Protein AF-A0A401PRG8-F1 (afdb_monomer_lite)

Organism: Scyliorhinus torazame (NCBI:txid75743)

Structure (mmCIF, N/CA/C/O backbone):
data_AF-A0A401PRG8-F1
#
_entry.id   AF-A0A401PRG8-F1
#
loop_
_atom_site.group_PDB
_atom_site.id
_atom_site.type_symbol
_atom_site.label_atom_id
_atom_site.label_alt_id
_atom_site.label_comp_id
_atom_site.label_asym_id
_atom_site.label_entity_id
_atom_site.label_seq_id
_atom_site.pdbx_PDB_ins_code
_atom_site.Cartn_x
_atom_site.Cartn_y
_atom_site.Cartn_z
_atom_site.occupancy
_atom_site.B_iso_or_equiv
_atom_site.auth_seq_id
_atom_site.auth_comp_id
_atom_site.auth_asym_id
_atom_site.auth_atom_id
_atom_site.pdbx_PDB_model_num
ATOM 1 N N . MET A 1 1 ? -5.433 1.508 -18.857 1.00 44.59 1 MET A N 1
ATOM 2 C CA . MET A 1 1 ? -6.766 1.297 -18.247 1.00 44.59 1 MET A CA 1
ATOM 3 C C . MET A 1 1 ? -6.877 1.945 -16.863 1.00 44.59 1 MET A C 1
ATOM 5 O O . MET A 1 1 ? -7.854 2.637 -16.632 1.00 44.59 1 MET A O 1
ATOM 9 N N . THR A 1 2 ? -5.862 1.849 -15.993 1.00 42.47 2 THR A N 1
ATOM 10 C CA . THR A 1 2 ? -5.836 2.488 -14.653 1.00 42.47 2 THR A CA 1
ATOM 11 C C . THR A 1 2 ? -5.892 4.024 -14.677 1.00 42.47 2 THR A C 1
ATOM 13 O O . THR A 1 2 ? -6.614 4.614 -13.886 1.00 42.47 2 THR A O 1
ATOM 16 N N . LEU A 1 3 ? -5.228 4.675 -15.645 1.00 42.78 3 LEU A N 1
ATOM 17 C CA . LEU A 1 3 ? -5.268 6.139 -15.823 1.00 42.78 3 LEU A CA 1
ATOM 18 C C . LEU A 1 3 ? -6.683 6.690 -16.074 1.00 42.78 3 LEU A C 1
ATOM 20 O O . LEU A 1 3 ? -6.996 7.797 -15.651 1.00 42.78 3 LEU A O 1
ATOM 24 N N . LEU A 1 4 ? -7.546 5.916 -16.742 1.00 43.41 4 LEU A N 1
ATOM 25 C CA . LEU A 1 4 ? -8.916 6.341 -17.024 1.00 43.41 4 LEU A CA 1
ATOM 26 C C . LEU A 1 4 ? -9.770 6.330 -15.746 1.00 43.41 4 LEU A C 1
ATOM 28 O O . LEU A 1 4 ? -10.612 7.202 -15.573 1.00 43.41 4 LEU A O 1
ATOM 32 N N . VAL A 1 5 ? -9.505 5.391 -14.828 1.00 50.47 5 VAL A N 1
ATOM 33 C CA . VAL A 1 5 ? -10.192 5.297 -13.530 1.00 50.47 5 VAL A CA 1
ATOM 34 C C . VAL A 1 5 ? -9.786 6.460 -12.624 1.00 50.47 5 VAL A C 1
ATOM 36 O O . VAL A 1 5 ? -10.657 7.083 -12.030 1.00 50.47 5 VAL A O 1
ATOM 39 N N . SER A 1 6 ? -8.502 6.840 -12.600 1.00 46.06 6 SER A N 1
ATOM 40 C CA . SER A 1 6 ? -8.028 8.013 -11.847 1.00 46.06 6 SER A CA 1
ATOM 41 C C . SER A 1 6 ? -8.694 9.324 -12.297 1.00 46.06 6 SER A C 1
ATOM 43 O O . SER A 1 6 ? -9.001 10.171 -11.466 1.00 46.06 6 SER A O 1
ATOM 45 N N . VAL A 1 7 ? -8.951 9.492 -13.602 1.00 45.12 7 VAL A N 1
ATOM 46 C CA . VAL A 1 7 ? -9.581 10.708 -14.158 1.00 45.12 7 VAL A CA 1
ATOM 47 C C . VAL A 1 7 ? -11.107 10.698 -14.008 1.0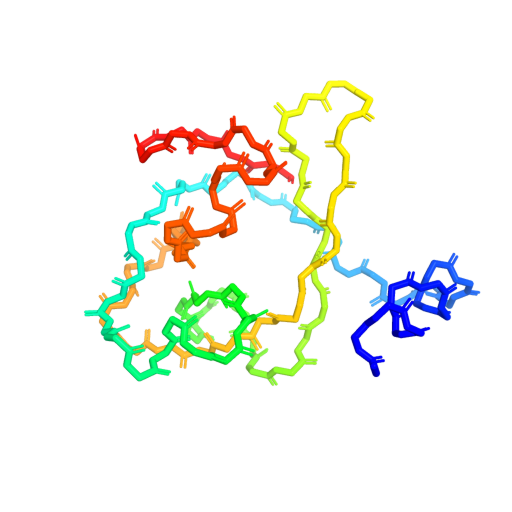0 45.12 7 VAL A C 1
ATOM 49 O O . VAL A 1 7 ? -11.709 11.752 -13.799 1.00 45.12 7 VAL A O 1
ATOM 52 N N . LEU A 1 8 ? -11.750 9.530 -14.105 1.00 44.75 8 LEU A N 1
ATOM 53 C CA . LEU A 1 8 ? -13.204 9.411 -13.958 1.00 44.75 8 LEU A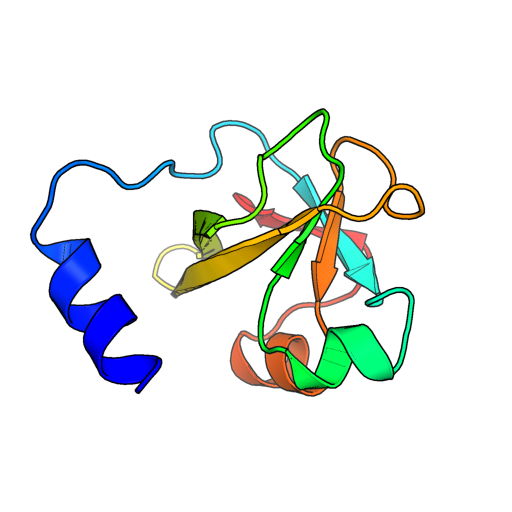 CA 1
ATOM 54 C C . LEU A 1 8 ? -13.641 9.489 -12.483 1.00 44.75 8 LEU A C 1
ATOM 56 O O . LEU A 1 8 ? -14.673 10.090 -12.191 1.00 44.75 8 LEU A O 1
ATOM 60 N N . CYS A 1 9 ? -12.844 8.939 -11.559 1.00 43.91 9 CYS A N 1
ATOM 61 C CA . CYS A 1 9 ? -13.153 8.893 -10.126 1.00 43.91 9 CYS A CA 1
ATOM 62 C C . CYS A 1 9 ? -13.143 10.289 -9.477 1.00 43.91 9 CYS A C 1
ATOM 64 O O . CYS A 1 9 ? -14.048 10.592 -8.707 1.00 43.91 9 CYS A O 1
ATOM 66 N N . ALA A 1 10 ? -12.257 11.196 -9.916 1.00 46.50 10 ALA A N 1
ATOM 67 C CA . ALA A 1 10 ? -12.248 12.601 -9.485 1.00 46.50 10 ALA A CA 1
ATOM 68 C C . ALA A 1 10 ? -13.541 13.387 -9.824 1.00 46.50 10 ALA A C 1
ATOM 70 O O . ALA A 1 10 ? -13.715 14.515 -9.365 1.00 46.50 10 ALA A O 1
ATOM 71 N N . ARG A 1 11 ? -14.449 12.838 -10.652 1.00 46.62 11 ARG A N 1
ATOM 72 C CA . ARG A 1 11 ? -15.735 13.468 -11.015 1.00 46.62 11 ARG A CA 1
ATOM 73 C C . ARG A 1 11 ? -16.935 12.953 -10.217 1.00 46.62 11 ARG A C 1
ATOM 75 O O . ARG A 1 11 ? -17.996 13.570 -10.278 1.00 46.62 11 ARG A O 1
ATOM 82 N N . THR A 1 12 ? -16.804 11.849 -9.488 1.00 42.12 12 THR A N 1
ATOM 83 C CA . THR A 1 12 ? -17.897 11.245 -8.715 1.00 42.12 12 THR A CA 1
ATOM 84 C C . THR A 1 12 ? -17.552 11.308 -7.232 1.00 42.12 12 THR A C 1
ATOM 86 O O . THR A 1 12 ? -16.523 10.781 -6.839 1.00 42.12 12 THR A O 1
ATOM 89 N N . ASN A 1 13 ? -18.410 11.929 -6.417 1.00 41.19 13 ASN A N 1
ATOM 90 C CA . ASN A 1 13 ? -18.307 12.143 -4.958 1.00 41.19 13 ASN A CA 1
ATOM 91 C C . ASN A 1 13 ? -18.240 10.848 -4.091 1.00 41.19 13 ASN A C 1
ATOM 93 O O . ASN A 1 13 ? -18.853 10.778 -3.031 1.00 41.19 13 ASN A O 1
ATOM 97 N N . LEU A 1 14 ? -17.537 9.800 -4.529 1.00 49.09 14 LEU A N 1
ATOM 98 C CA . LEU A 1 14 ? -17.408 8.502 -3.852 1.00 49.09 14 LEU A CA 1
ATOM 99 C C . LEU A 1 14 ? -15.956 8.177 -3.442 1.00 49.09 14 LEU A C 1
ATOM 101 O O . LEU A 1 14 ? -15.619 7.014 -3.235 1.00 49.09 14 LEU A O 1
ATOM 105 N N . GLU A 1 15 ? -15.076 9.177 -3.339 1.00 52.19 15 GLU A N 1
ATOM 106 C CA . GLU A 1 15 ? -13.711 8.979 -2.837 1.00 52.19 15 GLU A CA 1
ATOM 107 C C . GLU A 1 15 ? -13.702 8.893 -1.308 1.00 52.19 15 GLU A C 1
ATOM 109 O O . GLU A 1 15 ? -13.958 9.875 -0.605 1.00 52.19 15 GLU A O 1
ATOM 114 N N . VAL A 1 16 ? -13.337 7.720 -0.784 1.00 55.03 16 VAL A N 1
ATOM 115 C CA . VAL A 1 16 ? -12.943 7.586 0.619 1.00 55.03 16 VAL A CA 1
ATOM 116 C C . VAL A 1 16 ? -11.531 8.158 0.726 1.00 55.03 16 VAL A C 1
ATOM 118 O O . VAL A 1 16 ? -10.535 7.486 0.466 1.00 55.03 16 VAL A O 1
ATOM 121 N N . THR A 1 17 ? -11.439 9.448 1.044 1.00 61.38 17 THR A 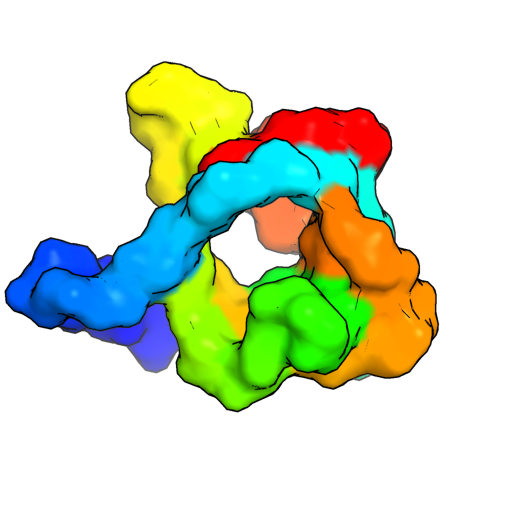N 1
ATOM 122 C CA . THR A 1 17 ? -10.183 10.020 1.553 1.00 61.38 17 THR A CA 1
ATOM 123 C C . THR A 1 17 ? -9.789 9.211 2.787 1.00 61.38 17 THR A C 1
ATOM 125 O O . THR A 1 17 ? -10.684 8.882 3.567 1.00 61.38 17 THR A O 1
ATOM 128 N N . LEU A 1 18 ? -8.505 8.875 2.978 1.00 62.31 18 LEU A N 1
ATOM 129 C CA . LEU A 1 18 ? -8.089 8.237 4.229 1.00 62.31 18 LEU A CA 1
ATOM 130 C C . LEU A 1 18 ? -8.536 9.140 5.389 1.00 62.31 18 LEU A C 1
ATOM 132 O O . LEU A 1 18 ? -8.091 10.275 5.535 1.00 62.31 18 LEU A O 1
ATOM 136 N N . THR A 1 19 ? -9.510 8.670 6.167 1.00 68.00 19 THR A N 1
ATOM 137 C CA . THR A 1 19 ? -10.088 9.439 7.278 1.00 68.00 19 THR A CA 1
ATOM 138 C C . THR A 1 19 ? -9.222 9.359 8.530 1.00 68.00 19 THR A C 1
ATOM 140 O O . THR A 1 19 ? -9.485 10.057 9.505 1.00 68.00 19 THR A O 1
ATOM 143 N N . GLN A 1 20 ? -8.222 8.475 8.520 1.00 81.06 20 GLN A N 1
ATOM 144 C CA . GLN A 1 20 ? -7.281 8.231 9.603 1.00 81.06 20 GLN A CA 1
ATOM 145 C C . GLN A 1 20 ? -5.871 8.067 9.023 1.00 81.06 20 GLN A C 1
ATOM 147 O O . GLN A 1 20 ? -5.740 7.479 7.945 1.00 81.06 20 GLN A O 1
ATOM 152 N N . PRO A 1 21 ? -4.834 8.559 9.725 1.00 91.25 21 PRO A N 1
ATOM 153 C CA . PRO A 1 21 ? -3.455 8.366 9.309 1.00 91.25 21 PRO A CA 1
ATOM 154 C C . PRO A 1 21 ? -3.117 6.873 9.280 1.00 91.25 21 PRO A C 1
ATOM 156 O O . PRO A 1 21 ? -3.489 6.115 10.179 1.00 91.25 21 PRO A O 1
ATOM 159 N N . MET A 1 22 ? -2.407 6.452 8.239 1.00 96.00 22 MET A N 1
ATOM 160 C CA . MET A 1 22 ? -1.947 5.076 8.064 1.00 96.00 22 MET A CA 1
ATOM 161 C C . MET A 1 22 ? -0.433 5.022 7.917 1.00 96.00 22 MET A C 1
ATOM 163 O O . MET A 1 22 ? 0.196 5.967 7.448 1.00 96.00 22 MET A O 1
ATOM 167 N N . ILE A 1 23 ? 0.162 3.876 8.245 1.00 97.62 23 ILE A N 1
ATOM 168 C CA . ILE A 1 23 ? 1.600 3.659 8.068 1.00 97.62 23 ILE A CA 1
ATOM 169 C C . ILE A 1 23 ? 1.883 2.979 6.727 1.00 97.62 23 ILE A C 1
ATOM 171 O O . ILE A 1 23 ? 1.380 1.889 6.441 1.00 97.62 23 ILE A O 1
ATOM 175 N N . ALA A 1 24 ? 2.737 3.596 5.912 1.00 97.38 24 ALA A N 1
ATOM 176 C CA . ALA A 1 24 ? 3.205 3.026 4.658 1.00 97.38 24 ALA A CA 1
ATOM 177 C C . ALA A 1 24 ? 4.059 1.773 4.914 1.00 97.38 24 ALA A C 1
ATOM 179 O O . ALA A 1 24 ? 5.109 1.822 5.559 1.00 97.38 24 ALA A O 1
ATOM 180 N N . ALA A 1 25 ? 3.639 0.640 4.364 1.00 97.88 25 ALA A N 1
ATOM 181 C CA . ALA A 1 25 ? 4.288 -0.653 4.541 1.00 97.88 25 ALA A CA 1
ATOM 182 C C . ALA A 1 25 ? 4.846 -1.209 3.222 1.00 97.88 25 ALA A C 1
ATOM 184 O O . ALA A 1 25 ? 4.591 -0.707 2.121 1.00 97.88 25 ALA A O 1
ATOM 185 N N . ARG A 1 26 ? 5.635 -2.282 3.326 1.00 97.81 26 ARG A N 1
ATOM 186 C CA . ARG A 1 26 ? 6.099 -3.049 2.166 1.00 97.81 26 ARG A CA 1
ATOM 187 C C . ARG A 1 26 ? 4.982 -3.981 1.692 1.00 97.81 26 ARG A C 1
ATOM 189 O O . ARG A 1 26 ? 4.410 -4.695 2.508 1.00 97.81 26 ARG A O 1
ATOM 196 N N . CYS A 1 27 ? 4.730 -4.020 0.381 1.00 96.25 27 CYS A N 1
ATOM 197 C CA . CYS A 1 27 ? 3.858 -5.033 -0.223 1.00 96.25 27 CYS A CA 1
ATOM 198 C C . CYS A 1 27 ? 4.277 -6.457 0.214 1.00 96.25 27 CYS A C 1
ATOM 200 O O . CYS A 1 27 ? 5.471 -6.770 0.141 1.00 96.25 27 CYS A O 1
ATOM 202 N N . PRO A 1 28 ? 3.340 -7.308 0.671 1.00 95.19 28 PRO A N 1
ATOM 203 C CA . PRO A 1 28 ? 3.685 -8.585 1.293 1.00 95.19 28 PRO A CA 1
ATOM 204 C C . PRO A 1 28 ? 4.197 -9.646 0.310 1.00 95.19 28 PRO A C 1
ATOM 206 O O . PRO A 1 28 ? 5.004 -10.481 0.709 1.00 95.19 28 PRO A O 1
ATOM 209 N N . THR A 1 29 ? 3.768 -9.622 -0.958 1.00 95.50 29 THR A N 1
ATOM 210 C CA . THR A 1 29 ? 4.183 -10.608 -1.972 1.00 95.50 29 THR A CA 1
ATOM 211 C C . THR A 1 29 ? 4.472 -9.966 -3.329 1.00 95.50 29 THR A C 1
ATOM 213 O O . THR A 1 29 ? 3.992 -8.871 -3.653 1.00 95.50 29 THR A O 1
ATOM 216 N N . ASP A 1 30 ? 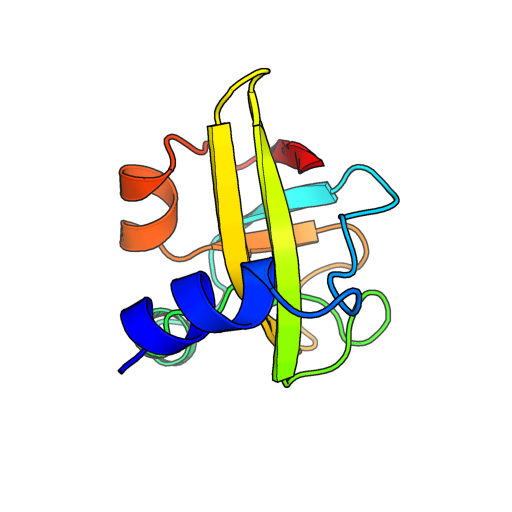5.254 -10.666 -4.152 1.00 93.06 30 ASP A N 1
ATOM 217 C CA . ASP A 1 30 ? 5.559 -10.232 -5.519 1.00 93.06 30 ASP A CA 1
ATOM 218 C C . ASP A 1 30 ? 4.317 -10.292 -6.417 1.00 93.06 30 ASP A C 1
ATOM 220 O O . ASP A 1 30 ? 4.083 -9.374 -7.198 1.00 93.06 30 ASP A O 1
ATOM 224 N N . GLU A 1 31 ? 3.459 -11.302 -6.240 1.00 94.50 31 GLU A N 1
ATOM 225 C CA . GLU A 1 31 ? 2.187 -11.421 -6.965 1.00 94.50 31 GLU A CA 1
ATOM 226 C C . GLU A 1 31 ? 1.302 -10.185 -6.754 1.00 94.50 31 GLU A C 1
ATOM 228 O O . GLU A 1 31 ? 0.803 -9.592 -7.711 1.00 94.50 31 GLU A O 1
ATOM 233 N N . LEU A 1 32 ? 1.164 -9.732 -5.504 1.00 93.94 32 LEU A N 1
ATOM 234 C CA . LEU A 1 32 ? 0.394 -8.529 -5.194 1.00 93.94 32 LEU A CA 1
ATOM 235 C C . LEU A 1 32 ? 1.055 -7.265 -5.747 1.00 93.94 32 LEU A C 1
ATOM 237 O O . LEU A 1 32 ? 0.354 -6.342 -6.162 1.00 93.94 32 LEU A O 1
ATOM 241 N N . SER A 1 33 ? 2.385 -7.237 -5.840 1.00 92.75 33 SER A N 1
ATOM 242 C CA . SER A 1 33 ? 3.119 -6.109 -6.422 1.00 92.75 33 SER A CA 1
ATOM 243 C C . SER A 1 33 ? 2.836 -5.908 -7.915 1.00 92.75 33 SER A C 1
ATOM 245 O O . SER A 1 33 ? 2.928 -4.781 -8.401 1.00 92.75 33 SER A O 1
ATOM 247 N N . LEU A 1 34 ? 2.429 -6.960 -8.633 1.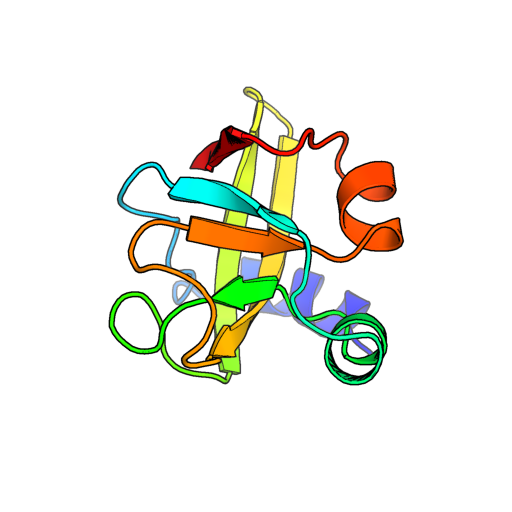00 92.94 34 LEU A N 1
ATOM 248 C CA . LEU A 1 34 ? 2.044 -6.885 -10.047 1.00 92.94 34 LEU A CA 1
ATOM 249 C C . LEU A 1 34 ? 0.626 -6.328 -10.261 1.00 92.94 34 LEU A C 1
ATOM 251 O O . LEU A 1 34 ? 0.277 -5.948 -11.377 1.00 92.94 34 LEU A O 1
ATOM 255 N N . THR A 1 35 ? -0.193 -6.242 -9.208 1.00 93.44 35 THR A N 1
ATOM 256 C CA . THR A 1 35 ? -1.603 -5.818 -9.318 1.00 93.44 35 THR A CA 1
ATOM 257 C C . THR A 1 35 ? -1.794 -4.306 -9.417 1.00 93.44 35 THR A C 1
ATOM 259 O O . THR A 1 35 ? -2.894 -3.846 -9.718 1.00 93.44 35 THR A O 1
ATOM 262 N N . ASN A 1 36 ? -0.749 -3.523 -9.129 1.00 93.50 36 ASN A N 1
ATOM 263 C CA . ASN A 1 36 ? -0.811 -2.065 -9.005 1.00 93.50 36 ASN A CA 1
ATOM 264 C C . ASN A 1 36 ? -1.913 -1.561 -8.041 1.00 93.50 36 ASN A C 1
ATOM 266 O O . ASN A 1 36 ? -2.393 -0.436 -8.165 1.00 93.50 36 ASN A O 1
ATOM 270 N N . CYS A 1 37 ? -2.307 -2.386 -7.069 1.00 95.88 37 CYS A N 1
ATOM 271 C CA . CYS A 1 37 ? -3.200 -1.995 -5.984 1.00 95.88 37 CYS A CA 1
ATOM 272 C C . CYS A 1 37 ? -2.382 -1.585 -4.755 1.00 95.88 37 CYS A C 1
ATOM 274 O O . CYS A 1 37 ? -1.255 -2.052 -4.574 1.00 95.88 37 CYS A O 1
ATOM 276 N N . ALA A 1 38 ? -2.941 -0.721 -3.914 1.00 96.88 38 ALA A N 1
ATOM 277 C CA . ALA A 1 38 ? -2.454 -0.564 -2.550 1.00 96.88 38 ALA A CA 1
ATOM 278 C C . ALA A 1 38 ? -3.014 -1.717 -1.706 1.00 96.88 38 ALA A C 1
ATOM 280 O O . ALA A 1 38 ? -4.204 -2.025 -1.792 1.00 96.88 38 ALA A O 1
ATOM 281 N N . VAL A 1 39 ? -2.168 -2.397 -0.936 1.00 98.00 39 VAL A N 1
ATOM 282 C CA . VAL A 1 39 ? -2.586 -3.580 -0.176 1.00 98.00 39 VAL A CA 1
ATOM 283 C C . VAL A 1 39 ? -2.881 -3.188 1.265 1.00 98.00 39 VAL A C 1
ATOM 285 O O . VAL A 1 39 ? -2.049 -2.570 1.915 1.00 98.00 39 VAL A O 1
ATOM 288 N N . VAL A 1 40 ? -4.054 -3.538 1.772 1.00 97.25 40 VAL A N 1
ATOM 289 C CA . VAL A 1 40 ? -4.563 -3.098 3.085 1.00 97.25 40 VAL A CA 1
ATOM 290 C C . VAL A 1 40 ? -5.114 -4.277 3.874 1.00 97.25 40 VAL A C 1
ATOM 292 O O . VAL A 1 40 ? -5.281 -5.369 3.328 1.00 97.25 40 VAL A O 1
ATOM 295 N N . ASN A 1 41 ? -5.417 -4.076 5.153 1.00 96.88 41 ASN A N 1
ATOM 296 C CA . ASN A 1 41 ? -6.206 -5.046 5.898 1.00 96.88 41 ASN A CA 1
ATOM 297 C C . ASN A 1 41 ? -7.701 -4.901 5.558 1.00 96.88 41 ASN A C 1
ATOM 299 O O . ASN A 1 41 ? -8.198 -3.794 5.361 1.00 96.88 41 ASN A O 1
ATOM 303 N N . GLU A 1 42 ? -8.434 -6.014 5.548 1.00 95.12 42 GLU A N 1
ATOM 304 C CA . GLU A 1 42 ? -9.889 -6.025 5.328 1.00 95.12 42 GLU A CA 1
ATOM 305 C C . GLU A 1 42 ? -10.690 -5.281 6.411 1.00 95.12 42 GLU A C 1
ATOM 307 O O . GLU A 1 42 ? -11.823 -4.873 6.164 1.00 95.12 42 GLU A O 1
ATOM 312 N N . LYS A 1 43 ? -10.109 -5.088 7.602 1.00 94.50 43 LYS A N 1
ATOM 313 C CA . LYS A 1 43 ? -10.702 -4.285 8.680 1.00 94.50 43 LYS A CA 1
ATOM 314 C C . LYS A 1 43 ? -10.702 -2.787 8.383 1.00 94.50 43 LYS A C 1
ATOM 316 O O . LYS A 1 43 ? -11.550 -2.086 8.924 1.00 94.50 43 LYS A O 1
ATOM 321 N N . ASP A 1 44 ? -9.773 -2.323 7.548 1.00 93.56 44 ASP A N 1
ATOM 322 C CA . ASP A 1 44 ? -9.641 -0.908 7.203 1.00 93.56 44 ASP A CA 1
ATOM 323 C C . ASP A 1 44 ? -10.434 -0.601 5.926 1.00 93.56 44 ASP A C 1
ATOM 325 O O . ASP A 1 44 ? -11.267 0.302 5.906 1.00 93.56 44 ASP A O 1
ATOM 329 N N . PHE A 1 45 ? -10.217 -1.394 4.867 1.00 93.00 45 PHE A N 1
ATOM 330 C CA . PHE A 1 45 ? -10.878 -1.213 3.575 1.00 93.00 45 PHE A CA 1
ATOM 331 C C . PHE A 1 45 ? -11.167 -2.541 2.874 1.00 93.00 45 PHE A C 1
ATOM 333 O O . PHE A 1 45 ? -10.443 -3.531 3.002 1.00 93.00 45 PHE A O 1
ATOM 340 N N . GLN A 1 46 ? -12.214 -2.533 2.055 1.00 92.50 46 GLN A N 1
ATOM 341 C CA . GLN A 1 46 ? -12.630 -3.666 1.235 1.00 92.50 46 GLN A CA 1
ATOM 342 C C . GLN A 1 46 ? -11.965 -3.615 -0.144 1.00 92.50 46 GLN A C 1
ATOM 344 O O . GLN A 1 46 ? -11.819 -2.547 -0.740 1.00 92.50 46 GLN A O 1
ATOM 349 N N . THR A 1 47 ? -11.599 -4.781 -0.687 1.00 94.19 47 THR A N 1
ATOM 350 C CA . THR A 1 47 ? -11.031 -4.885 -2.043 1.00 94.19 47 THR A CA 1
ATOM 351 C C . THR A 1 47 ? -11.931 -4.203 -3.076 1.00 94.19 47 THR A C 1
ATOM 353 O O . THR A 1 47 ? -13.138 -4.427 -3.100 1.00 94.19 47 THR A O 1
ATOM 356 N N . GLY A 1 48 ? -11.328 -3.410 -3.964 1.00 89.75 48 GLY A N 1
ATOM 357 C CA . GLY A 1 48 ? -12.026 -2.700 -5.038 1.00 89.75 48 GLY A CA 1
ATOM 358 C C . GLY A 1 48 ? -12.443 -1.271 -4.688 1.00 89.75 48 GLY A C 1
ATOM 359 O O . GLY A 1 48 ? -12.838 -0.536 -5.589 1.00 89.75 48 GLY A O 1
ATOM 360 N N . GLN A 1 49 ? -12.312 -0.843 -3.427 1.00 90.38 49 GLN A N 1
ATOM 361 C CA . GLN A 1 49 ? -12.456 0.571 -3.072 1.00 90.38 49 GLN A CA 1
ATOM 362 C C . GLN A 1 49 ? -11.309 1.410 -3.656 1.00 90.38 49 GLN A C 1
ATOM 364 O O . GLN A 1 49 ? -10.214 0.909 -3.926 1.00 90.38 49 GLN A O 1
ATOM 369 N N . HIS A 1 50 ? -11.560 2.705 -3.836 1.00 88.81 50 HIS A N 1
ATOM 370 C CA . HIS A 1 50 ? -10.548 3.674 -4.239 1.00 88.81 50 HIS A CA 1
ATOM 371 C C . HIS A 1 50 ? -10.269 4.631 -3.084 1.00 88.81 50 HIS A C 1
ATOM 373 O O . HIS A 1 50 ? -11.204 5.145 -2.469 1.00 88.81 50 HIS A O 1
ATOM 379 N N . VAL A 1 51 ? -8.988 4.857 -2.808 1.00 90.69 51 VAL A N 1
ATOM 380 C CA . VAL A 1 51 ? -8.524 5.757 -1.749 1.00 90.69 51 VAL A CA 1
ATOM 381 C C . VAL A 1 51 ? -7.611 6.826 -2.324 1.00 90.69 51 VAL A C 1
ATOM 383 O O . VAL A 1 51 ? -6.820 6.560 -3.234 1.00 90.69 51 VAL A O 1
ATOM 386 N N . ILE A 1 52 ? -7.709 8.030 -1.765 1.00 92.25 52 ILE A N 1
ATOM 387 C CA . ILE A 1 52 ? -6.742 9.101 -2.005 1.00 92.25 52 ILE A CA 1
ATOM 388 C C . ILE A 1 52 ? -5.676 9.016 -0.921 1.00 92.25 52 ILE A C 1
ATOM 390 O O . ILE A 1 52 ? -6.002 9.119 0.257 1.00 92.25 52 ILE A O 1
ATOM 394 N N . VAL A 1 53 ? -4.421 8.886 -1.338 1.00 92.62 53 VAL A N 1
ATOM 395 C CA . VAL A 1 53 ? -3.239 8.935 -0.478 1.00 92.62 53 VAL A CA 1
ATOM 396 C C . VAL A 1 53 ? -2.555 10.284 -0.667 1.00 92.62 53 VAL A C 1
ATOM 398 O O . VAL A 1 53 ? -2.128 10.634 -1.774 1.00 92.62 53 VAL A O 1
ATOM 401 N N . LYS A 1 54 ? -2.444 11.044 0.414 1.00 92.00 54 LYS A N 1
ATOM 402 C CA . LYS A 1 54 ? -1.733 12.310 0.516 1.00 92.00 54 LYS A CA 1
ATOM 403 C C . LYS A 1 54 ? -0.341 12.051 1.073 1.00 92.00 54 LYS A C 1
ATOM 405 O O . LYS A 1 54 ? -0.180 11.527 2.170 1.00 92.00 54 LYS A O 1
ATOM 410 N N . THR A 1 55 ? 0.673 12.444 0.311 1.00 90.56 55 THR A N 1
ATOM 411 C CA . THR A 1 55 ? 2.086 12.331 0.718 1.00 90.56 55 THR A CA 1
ATOM 412 C C . THR A 1 55 ? 2.715 13.692 1.029 1.00 90.56 55 THR A C 1
ATOM 414 O O . THR A 1 55 ? 3.861 13.768 1.461 1.00 90.56 55 THR A O 1
ATOM 417 N N . GLY A 1 56 ? 1.952 14.773 0.833 1.00 87.06 56 GLY A N 1
ATOM 418 C CA . GLY A 1 56 ? 2.310 16.153 1.146 1.00 87.06 56 GLY A CA 1
ATOM 419 C C . GLY A 1 56 ? 1.182 17.127 0.767 1.00 87.06 56 GLY A C 1
ATOM 420 O O . GLY A 1 56 ? 0.176 16.701 0.193 1.00 87.06 56 GLY A O 1
ATOM 421 N N . PRO A 1 57 ? 1.337 18.444 1.015 1.00 86.56 57 PRO A N 1
ATOM 422 C CA . PRO A 1 57 ? 0.260 19.434 0.858 1.00 86.56 57 PRO A CA 1
ATOM 423 C C . PRO A 1 57 ? -0.391 19.472 -0.534 1.00 86.56 57 PRO A C 1
ATOM 425 O O . PRO A 1 57 ? -1.596 19.692 -0.664 1.00 86.56 57 PRO A O 1
ATOM 428 N N . HIS A 1 58 ? 0.401 19.214 -1.578 1.00 88.19 58 HIS A N 1
ATOM 429 C CA . HIS A 1 58 ? -0.033 19.235 -2.979 1.00 88.19 58 HIS A CA 1
ATOM 430 C C . HIS A 1 58 ? 0.118 17.879 -3.682 1.00 88.19 58 HIS A C 1
ATOM 432 O O . HIS A 1 58 ? -0.053 17.794 -4.896 1.00 88.19 58 HIS A O 1
ATOM 438 N N . HIS A 1 59 ? 0.425 16.814 -2.938 1.00 89.00 59 HIS A N 1
ATOM 439 C CA . HIS A 1 59 ? 0.708 15.495 -3.500 1.00 89.00 59 HIS A CA 1
ATOM 440 C C . HIS A 1 59 ? -0.388 14.516 -3.096 1.00 89.00 59 HIS A C 1
ATOM 442 O O . HIS A 1 59 ? -0.415 14.049 -1.959 1.00 89.00 59 HIS A O 1
ATOM 448 N N . ARG A 1 60 ? -1.306 14.242 -4.029 1.00 90.94 60 ARG A N 1
ATOM 449 C CA . ARG A 1 60 ? -2.448 13.338 -3.847 1.00 90.94 60 ARG A CA 1
ATOM 450 C C . ARG A 1 60 ? -2.460 12.300 -4.956 1.00 90.94 60 ARG A C 1
ATOM 452 O O . ARG A 1 60 ? -2.345 12.653 -6.129 1.00 90.94 60 ARG A O 1
ATOM 459 N N . PHE A 1 61 ? -2.629 11.041 -4.584 1.00 91.56 61 PHE A N 1
ATOM 460 C CA . PHE A 1 61 ? -2.585 9.917 -5.509 1.00 91.56 61 PHE A CA 1
ATOM 461 C C . PHE A 1 61 ? -3.743 8.970 -5.237 1.00 91.56 61 PHE A C 1
ATOM 463 O O . PHE A 1 61 ? -3.994 8.610 -4.092 1.00 91.56 61 PHE A O 1
ATOM 470 N N . VAL A 1 62 ? -4.438 8.555 -6.293 1.00 91.62 62 VAL A N 1
ATOM 471 C CA . VAL A 1 62 ? -5.562 7.623 -6.183 1.00 91.62 62 VAL A CA 1
ATOM 472 C C . VAL A 1 62 ? -5.061 6.201 -6.388 1.00 91.62 62 VAL A C 1
ATOM 474 O O . VAL A 1 62 ? -4.422 5.906 -7.402 1.00 91.62 62 VAL A O 1
ATOM 477 N N . PHE A 1 63 ? -5.399 5.314 -5.458 1.00 93.75 63 PHE A N 1
ATOM 478 C CA . PHE A 1 63 ? -5.112 3.888 -5.548 1.00 93.75 63 PHE A CA 1
ATOM 479 C C . PHE A 1 63 ? -6.392 3.072 -5.426 1.00 93.75 63 PHE A C 1
ATOM 481 O O . PHE A 1 63 ? -7.256 3.364 -4.606 1.00 93.75 63 PHE A O 1
ATOM 488 N N . THR A 1 64 ? -6.488 2.003 -6.212 1.00 94.94 64 THR A N 1
ATOM 489 C CA . THR A 1 64 ? -7.417 0.909 -5.913 1.00 94.94 64 THR A CA 1
ATOM 490 C C . THR A 1 64 ? -6.832 0.073 -4.785 1.00 94.94 64 THR A C 1
ATOM 492 O O . THR A 1 64 ? -5.644 -0.262 -4.828 1.00 94.94 64 THR A O 1
ATOM 495 N N . VAL A 1 65 ? -7.644 -0.288 -3.797 1.00 94.94 65 VAL A N 1
ATOM 496 C CA . VAL A 1 65 ? -7.201 -1.128 -2.684 1.00 94.94 65 VAL A CA 1
ATOM 497 C C . VAL A 1 65 ? -7.484 -2.605 -2.937 1.00 94.94 65 VAL A C 1
ATOM 499 O O . VAL A 1 65 ? -8.484 -2.981 -3.557 1.00 94.94 65 VAL A O 1
ATOM 502 N N . LYS A 1 66 ? -6.603 -3.456 -2.418 1.00 96.50 66 LYS A N 1
ATOM 503 C CA . LYS A 1 66 ? -6.777 -4.907 -2.350 1.00 96.50 66 LYS A CA 1
ATOM 504 C C . LYS A 1 66 ? -6.495 -5.367 -0.925 1.00 96.50 66 LYS A C 1
ATOM 506 O O . LYS A 1 66 ? -5.429 -5.086 -0.387 1.00 96.50 66 LYS A O 1
ATOM 511 N N . SER A 1 67 ? -7.441 -6.054 -0.305 1.00 96.19 67 SER A N 1
ATOM 512 C CA . SER A 1 67 ? -7.275 -6.556 1.053 1.00 96.19 67 SER A CA 1
ATOM 513 C C . SER A 1 67 ? -6.371 -7.791 1.076 1.00 96.19 67 SER A C 1
ATOM 515 O O . SER A 1 67 ? -6.399 -8.630 0.172 1.00 96.19 67 SER A O 1
ATOM 517 N N . HIS A 1 68 ? -5.542 -7.898 2.112 1.00 97.25 68 HIS A N 1
ATOM 518 C CA . HIS A 1 68 ? -4.727 -9.073 2.387 1.00 97.25 68 HIS A CA 1
ATOM 519 C C . HIS A 1 68 ? -4.492 -9.212 3.894 1.00 97.25 68 HIS A C 1
ATOM 521 O O . HIS A 1 68 ? -4.091 -8.263 4.566 1.00 97.25 68 HIS A O 1
ATOM 527 N N . THR A 1 69 ? -4.700 -10.412 4.431 1.00 95.19 69 THR A N 1
ATOM 528 C CA . THR A 1 69 ? -4.703 -10.674 5.882 1.00 95.19 69 THR A CA 1
ATOM 529 C C . THR A 1 69 ? -3.344 -10.475 6.554 1.00 95.19 69 THR A C 1
ATOM 531 O O . THR A 1 69 ? -3.283 -10.258 7.761 1.00 95.19 69 THR A O 1
ATOM 534 N N . THR A 1 70 ? -2.248 -10.514 5.791 1.00 96.50 70 THR A N 1
ATOM 535 C CA . THR A 1 70 ? -0.889 -10.312 6.323 1.00 96.50 70 THR A CA 1
ATOM 536 C C . THR A 1 70 ? -0.504 -8.843 6.489 1.00 96.50 70 THR A C 1
ATOM 538 O O . THR A 1 70 ? 0.566 -8.566 7.025 1.00 96.50 70 THR A O 1
ATOM 541 N N . VAL A 1 71 ? -1.311 -7.904 5.986 1.00 97.38 71 VAL A N 1
ATOM 542 C CA . VAL A 1 71 ? -1.090 -6.472 6.212 1.00 97.38 71 VAL A CA 1
ATOM 543 C C . VAL A 1 71 ? -1.704 -6.111 7.567 1.00 97.38 71 VAL A C 1
ATOM 545 O O . VAL A 1 71 ? -2.887 -6.388 7.772 1.00 97.38 71 VAL A O 1
ATOM 548 N N . PRO A 1 72 ? -0.944 -5.536 8.515 1.00 96.50 72 PRO A N 1
ATOM 549 C CA . PRO A 1 72 ? -1.495 -5.104 9.797 1.00 96.50 72 PRO A CA 1
ATOM 550 C C . PRO A 1 72 ? -2.589 -4.034 9.623 1.00 96.50 72 PRO A C 1
ATOM 552 O O . PRO A 1 72 ? -2.425 -3.156 8.772 1.00 96.50 72 PRO A O 1
ATOM 555 N N . PRO A 1 73 ? -3.669 -4.055 10.427 1.00 96.75 73 PRO A N 1
ATOM 556 C CA . PRO A 1 73 ? -4.631 -2.954 10.465 1.00 96.75 73 PRO A CA 1
ATOM 557 C C . PRO A 1 73 ? -3.949 -1.609 10.757 1.00 96.75 73 PRO A C 1
ATOM 559 O O . PRO A 1 73 ? -3.000 -1.558 11.543 1.00 96.75 73 PRO A O 1
ATOM 562 N N . GLY A 1 74 ? -4.416 -0.536 10.119 1.00 95.88 74 GLY A N 1
ATOM 563 C CA . GLY A 1 74 ? -3.807 0.799 10.195 1.00 95.88 74 GLY A CA 1
ATOM 564 C C . GLY A 1 74 ? -2.542 0.966 9.342 1.00 95.88 74 GLY A C 1
ATOM 565 O O . GLY A 1 74 ? -1.844 1.977 9.448 1.00 95.88 74 GLY A O 1
ATOM 566 N N . SER A 1 75 ? -2.226 -0.007 8.481 1.00 97.31 75 SER A N 1
ATOM 567 C CA . SER A 1 75 ? -1.122 0.093 7.524 1.00 97.31 75 SER A CA 1
ATOM 568 C C . SER A 1 75 ? -1.588 -0.116 6.088 1.00 97.31 75 SER A C 1
ATOM 570 O O . SER A 1 75 ? -2.527 -0.861 5.808 1.00 97.31 75 SER A O 1
ATOM 572 N N . ILE A 1 76 ? -0.912 0.562 5.167 1.00 97.62 76 ILE A N 1
ATOM 573 C CA . ILE A 1 76 ? -1.176 0.487 3.734 1.00 97.62 76 ILE A CA 1
ATOM 574 C C . ILE A 1 76 ? 0.125 0.155 3.017 1.00 97.62 76 ILE A C 1
ATOM 576 O O . ILE A 1 76 ? 1.125 0.870 3.080 1.00 97.62 76 ILE A O 1
ATOM 580 N N . ALA A 1 77 ? 0.145 -1.005 2.384 1.00 98.00 77 ALA A N 1
ATOM 581 C CA . ALA A 1 77 ? 1.332 -1.581 1.802 1.00 98.00 77 ALA A CA 1
ATOM 582 C C . ALA A 1 77 ? 1.431 -1.247 0.314 1.00 98.00 77 ALA A C 1
ATOM 584 O O . ALA A 1 77 ? 0.509 -1.472 -0.471 1.00 98.00 77 ALA A O 1
ATOM 585 N N . PHE A 1 78 ? 2.602 -0.753 -0.078 1.00 98.00 78 PHE A N 1
ATOM 586 C CA . PHE A 1 78 ? 2.899 -0.359 -1.447 1.00 98.00 78 PHE A CA 1
ATOM 587 C C . PHE A 1 78 ? 4.058 -1.183 -2.007 1.00 98.00 78 PHE A C 1
ATOM 589 O O . PHE A 1 78 ? 5.050 -1.493 -1.328 1.00 98.00 78 PHE A O 1
ATOM 596 N N . SER A 1 79 ? 3.958 -1.518 -3.287 1.00 97.56 79 SER A N 1
ATOM 597 C CA . SER A 1 79 ? 5.064 -2.085 -4.055 1.00 97.56 79 SER A CA 1
ATOM 598 C C . SER A 1 79 ? 6.196 -1.061 -4.218 1.00 97.56 79 SER A C 1
ATOM 600 O O . SER A 1 79 ? 6.017 0.149 -4.041 1.00 97.56 79 SER A O 1
ATOM 602 N N . LEU A 1 80 ? 7.398 -1.534 -4.556 1.00 96.19 80 LEU A N 1
ATOM 603 C CA . LEU A 1 80 ? 8.536 -0.642 -4.790 1.00 96.19 80 LEU A CA 1
ATOM 604 C C . LEU A 1 80 ? 8.278 0.380 -5.922 1.00 96.19 80 LEU A C 1
ATOM 606 O O . LEU A 1 80 ? 8.598 1.552 -5.707 1.00 96.19 80 LEU A O 1
ATOM 610 N N . PRO A 1 81 ? 7.689 0.008 -7.080 1.00 96.12 81 PRO A N 1
ATOM 611 C CA . PRO A 1 81 ? 7.355 0.976 -8.125 1.00 96.12 81 PRO A CA 1
ATOM 612 C C . PRO A 1 81 ? 6.401 2.076 -7.648 1.00 96.12 81 PRO A C 1
ATOM 614 O O . PRO A 1 81 ? 6.661 3.249 -7.903 1.00 96.12 81 PRO A O 1
ATOM 617 N N . GLN A 1 82 ? 5.352 1.720 -6.899 1.00 96.69 82 GLN A N 1
ATOM 618 C CA . GLN A 1 82 ? 4.397 2.692 -6.357 1.00 96.69 82 GLN A CA 1
ATOM 619 C C . GLN A 1 82 ? 5.096 3.683 -5.421 1.00 96.69 82 GLN A C 1
ATOM 621 O O . GLN A 1 82 ? 4.985 4.888 -5.628 1.00 96.69 82 GLN A O 1
ATOM 626 N N . ARG A 1 83 ? 5.897 3.196 -4.460 1.00 96.44 83 ARG A N 1
ATOM 627 C CA . ARG A 1 83 ? 6.641 4.063 -3.526 1.00 96.44 83 ARG A CA 1
ATOM 628 C C . ARG A 1 83 ? 7.588 5.026 -4.230 1.00 96.44 83 ARG A C 1
ATOM 630 O O . ARG A 1 83 ? 7.629 6.196 -3.868 1.00 96.44 83 ARG A O 1
ATOM 637 N N . LYS A 1 84 ? 8.319 4.559 -5.248 1.00 95.94 84 LYS A N 1
ATOM 638 C CA . LYS A 1 84 ? 9.203 5.422 -6.047 1.00 95.94 84 LYS A CA 1
ATOM 639 C C . LYS A 1 84 ? 8.429 6.484 -6.824 1.00 95.94 84 LYS A C 1
ATOM 641 O O . LYS A 1 84 ? 8.908 7.605 -6.933 1.00 95.94 84 LYS A O 1
ATOM 646 N N . TRP A 1 85 ? 7.256 6.138 -7.351 1.00 94.62 85 TRP A N 1
ATOM 647 C CA . TRP A 1 85 ? 6.426 7.067 -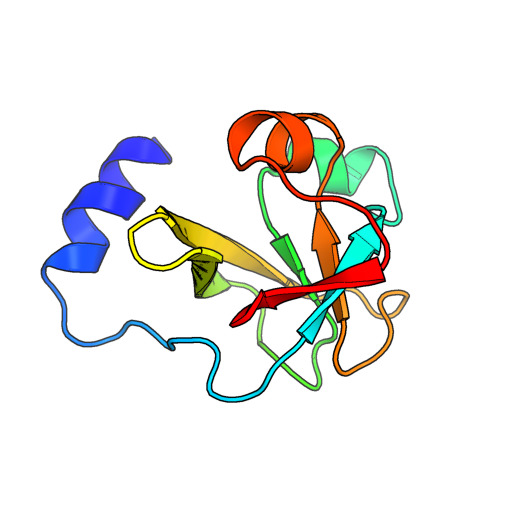8.114 1.00 94.62 85 TRP A CA 1
ATOM 648 C C . TRP A 1 85 ? 5.850 8.189 -7.245 1.00 94.62 85 TRP A C 1
ATOM 650 O O . TRP A 1 85 ? 5.876 9.346 -7.656 1.00 94.62 85 TRP A O 1
ATOM 660 N N . VAL A 1 86 ? 5.378 7.860 -6.039 1.00 94.50 86 VAL A N 1
ATOM 661 C CA . VAL A 1 86 ? 4.723 8.832 -5.145 1.00 94.50 86 VAL A CA 1
ATOM 662 C C . VAL A 1 86 ? 5.639 9.436 -4.075 1.00 94.50 86 VAL A C 1
ATOM 664 O O . VAL A 1 86 ? 5.196 10.266 -3.284 1.00 94.50 86 VAL A O 1
ATOM 667 N N . GLY A 1 87 ? 6.911 9.026 -4.039 1.00 94.38 87 GLY A N 1
ATOM 668 C CA . GLY A 1 87 ? 7.901 9.521 -3.081 1.00 94.38 87 GLY A CA 1
ATOM 669 C C . GLY A 1 87 ? 7.673 9.051 -1.640 1.00 94.38 87 GLY A C 1
ATOM 670 O O . GLY A 1 87 ? 7.878 9.830 -0.716 1.00 94.38 87 GLY A O 1
ATOM 671 N N . LEU A 1 88 ? 7.245 7.800 -1.436 1.00 95.12 88 LEU A N 1
ATOM 672 C CA . LEU A 1 88 ? 6.966 7.239 -0.106 1.00 95.12 88 LEU A CA 1
ATOM 673 C C . LEU A 1 88 ? 8.110 6.396 0.462 1.00 95.12 88 LEU A C 1
ATOM 675 O O . LEU A 1 88 ? 8.678 5.531 -0.214 1.00 95.12 88 LEU A O 1
ATOM 679 N N . SER A 1 89 ? 8.353 6.562 1.760 1.00 96.62 89 SER A N 1
ATOM 680 C CA . SER A 1 89 ? 9.224 5.689 2.556 1.00 96.62 89 SER A CA 1
ATOM 681 C C . SER A 1 89 ? 8.413 4.661 3.353 1.00 96.62 89 SER A C 1
ATOM 683 O O . SER A 1 89 ? 7.251 4.886 3.670 1.00 96.62 89 SER A O 1
ATOM 685 N N . ILE A 1 90 ? 9.006 3.505 3.677 1.00 96.75 90 ILE A N 1
ATOM 686 C CA . ILE A 1 90 ? 8.372 2.558 4.619 1.00 96.75 90 ILE A CA 1
ATOM 687 C C . ILE A 1 90 ? 8.405 3.179 6.019 1.00 96.75 90 ILE A C 1
ATOM 689 O O . ILE A 1 90 ? 9.417 3.765 6.395 1.00 96.75 90 ILE A O 1
ATOM 693 N N . GLY A 1 91 ? 7.323 3.027 6.779 1.00 96.62 91 GLY A N 1
ATOM 694 C CA . GLY A 1 91 ? 7.162 3.612 8.110 1.00 96.62 91 GLY A CA 1
ATOM 695 C C . GLY A 1 91 ? 6.685 5.065 8.093 1.00 96.62 91 GLY A C 1
ATOM 696 O O . GLY A 1 91 ? 6.446 5.627 9.154 1.00 96.62 91 GLY A O 1
ATOM 697 N N . GLN A 1 92 ? 6.538 5.670 6.911 1.00 95.94 92 GLN A N 1
ATOM 698 C CA . GLN A 1 92 ? 6.000 7.017 6.764 1.00 95.94 92 GLN A CA 1
ATOM 699 C C . GLN A 1 92 ? 4.487 7.025 7.004 1.00 95.94 92 GLN A C 1
ATOM 701 O O . GLN A 1 92 ? 3.779 6.145 6.517 1.00 95.94 92 GLN A O 1
ATOM 706 N N . GLU A 1 93 ? 4.003 8.039 7.710 1.00 95.56 93 GLU A N 1
ATOM 707 C CA . GLU A 1 93 ? 2.576 8.302 7.876 1.00 95.56 93 GLU A CA 1
ATOM 708 C C . GLU A 1 93 ? 1.971 8.916 6.601 1.00 95.56 93 GLU A C 1
ATOM 710 O O . GLU A 1 93 ? 2.593 9.767 5.956 1.00 95.56 93 GLU A O 1
ATOM 715 N N . VAL A 1 94 ? 0.776 8.462 6.219 1.00 93.50 94 VAL A N 1
ATOM 716 C CA . VAL A 1 94 ? 0.010 8.951 5.062 1.00 93.50 94 VAL A CA 1
ATOM 717 C C . VAL A 1 94 ? -1.450 9.212 5.431 1.00 93.50 94 VAL A C 1
ATOM 719 O O . VAL A 1 94 ? -2.003 8.515 6.280 1.00 93.50 94 VAL A O 1
ATOM 722 N N . GLU A 1 95 ? -2.067 10.186 4.757 1.00 88.69 95 GLU A N 1
ATOM 723 C CA . GLU A 1 95 ? -3.465 10.637 4.955 1.00 88.69 95 GLU A CA 1
ATOM 724 C C . GLU A 1 95 ? -4.270 10.696 3.648 1.00 88.69 95 GLU A C 1
ATOM 726 O O . GLU A 1 95 ? -3.737 10.261 2.611 1.00 88.69 95 GLU A O 1
#

Foldseek 3Di:
DVVVCQVVVVVDPQEPEPPDKAFEAADPDPVVQVVQAWEAAVVRDDAQHWYWKDPDPPQIDIGGYDYDHPHDHRHIHHYPVVCVVRVDDGRDIID

pLDDT: mean 85.18, std 18.69, range [41.19, 98.0]

InterPro domains:
  IPR003338 CDC48, N-terminal subdomain [PF02359] (22-95)
  IPR003338 CDC48, N-terminal subdomain [SM01073] (21-95)
  IPR009010 Aspartate decarboxylase-like domain superfamily [SSF50692] (20-95)
  IPR039812 Vesicle-fusing ATPase [PTHR23078] (20-94)

Sequence (95 aa):
MTLLVSVLCARTNLEVTLTQPMIAARCPTDELSLTNCAVVNEKDFQTGQHVIVKTGPHHRFVFTVKSHTTVPPGSIAFSLPQRKWVGLSIGQEVE

Secondary structure (DSSP, 8-state):
-HHHHHHHHTTSS--EE-SS-EEEEE-S-HHHHTTTPEEE-TTT--TT-EEEEEEETTEEEEEEEEE-TTSPTTEEEE-HHHHHHHTPPTT-EE-

Radius of gyration: 12.17 Å; chains: 1; bounding box: 28×31×29 Å